Protein AF-A0A0F2T5D8-F1 (afdb_monomer_lite)

Structure (mmCIF, N/CA/C/O backbone):
data_AF-A0A0F2T5D8-F1
#
_entry.id   AF-A0A0F2T5D8-F1
#
loop_
_atom_site.group_PDB
_atom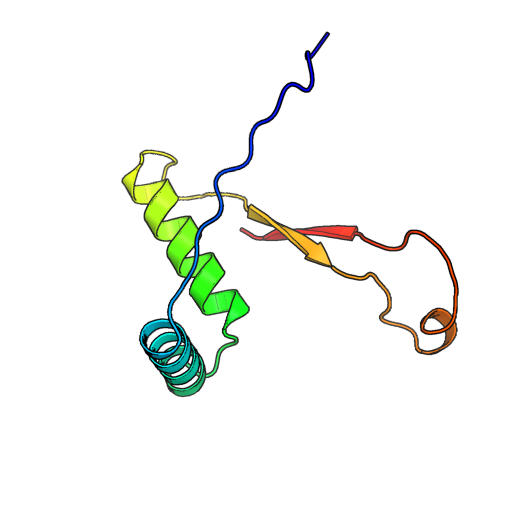_site.id
_atom_site.type_symbol
_atom_site.label_atom_id
_atom_site.label_alt_id
_atom_site.label_comp_id
_atom_site.label_asym_id
_atom_site.label_entity_id
_atom_site.label_seq_id
_atom_site.pdbx_PDB_ins_code
_atom_site.Cartn_x
_atom_site.Cartn_y
_atom_site.Cartn_z
_atom_site.occupancy
_atom_site.B_iso_or_equiv
_atom_site.auth_seq_id
_atom_site.auth_comp_id
_atom_site.auth_asym_id
_atom_site.auth_atom_id
_atom_site.pdbx_PDB_model_num
ATOM 1 N N . MET A 1 1 ? 18.324 15.348 -19.394 1.00 54.78 1 MET A N 1
ATOM 2 C CA . MET A 1 1 ? 16.873 15.547 -19.194 1.00 54.78 1 MET A CA 1
ATOM 3 C C . MET A 1 1 ? 16.248 14.169 -19.048 1.00 54.78 1 MET A C 1
ATOM 5 O O . MET A 1 1 ? 16.488 13.340 -19.916 1.00 54.78 1 MET A O 1
ATOM 9 N N . ALA A 1 2 ? 15.573 13.873 -17.932 1.00 74.75 2 ALA A N 1
ATOM 10 C CA . ALA A 1 2 ? 14.887 12.588 -17.761 1.00 74.75 2 ALA A CA 1
ATOM 11 C C . ALA A 1 2 ? 13.747 12.484 -18.788 1.00 74.75 2 ALA A C 1
ATOM 13 O O . ALA A 1 2 ? 13.053 13.471 -19.013 1.00 74.75 2 ALA A O 1
ATOM 14 N N . SER A 1 3 ? 13.565 11.329 -19.437 1.00 89.56 3 SER A N 1
ATOM 15 C CA . SER A 1 3 ? 12.557 11.194 -20.504 1.00 89.56 3 SER A CA 1
ATOM 16 C C . SER A 1 3 ? 11.128 11.024 -19.976 1.00 89.56 3 SER A C 1
ATOM 18 O O . SER A 1 3 ? 10.196 11.039 -20.771 1.00 89.56 3 SER A O 1
ATOM 20 N N . TYR A 1 4 ? 10.961 10.819 -18.662 1.00 87.38 4 TYR A N 1
ATOM 21 C CA . TYR A 1 4 ? 9.685 10.533 -17.989 1.00 87.38 4 TYR A CA 1
ATOM 22 C C . TYR A 1 4 ? 8.857 9.407 -18.638 1.00 87.38 4 TYR A C 1
A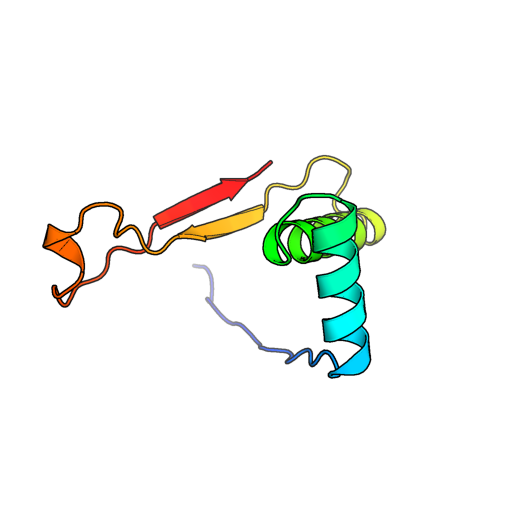TOM 24 O O . TYR A 1 4 ? 7.650 9.320 -18.426 1.00 87.38 4 TYR A O 1
ATOM 32 N N . ALA A 1 5 ? 9.492 8.529 -19.420 1.00 91.81 5 ALA A N 1
ATOM 33 C CA . ALA A 1 5 ? 8.819 7.388 -20.021 1.00 91.81 5 ALA A CA 1
ATOM 34 C C . ALA A 1 5 ? 8.500 6.357 -18.930 1.00 91.81 5 ALA A C 1
ATOM 36 O O . ALA A 1 5 ? 9.381 5.963 -18.167 1.00 91.81 5 ALA A O 1
ATOM 37 N N . GLY A 1 6 ? 7.243 5.926 -18.867 1.00 91.94 6 GLY A N 1
ATOM 38 C CA . GLY A 1 6 ? 6.754 4.942 -17.908 1.00 91.94 6 GLY A CA 1
ATOM 39 C C . GLY A 1 6 ? 5.885 3.887 -18.584 1.00 91.94 6 GLY A C 1
ATOM 40 O O . GLY A 1 6 ? 5.401 4.081 -19.698 1.00 91.94 6 GLY A O 1
ATOM 41 N N . ALA A 1 7 ? 5.689 2.769 -17.893 1.00 94.69 7 ALA A N 1
ATOM 42 C CA . ALA A 1 7 ? 4.766 1.708 -18.274 1.00 94.69 7 ALA A CA 1
ATOM 43 C C . ALA A 1 7 ? 3.963 1.270 -17.042 1.00 94.69 7 ALA A C 1
ATOM 45 O O . ALA A 1 7 ? 4.351 1.550 -15.906 1.00 94.69 7 ALA A O 1
ATOM 46 N N . SER A 1 8 ? 2.848 0.576 -17.256 1.00 94.62 8 SER A N 1
ATOM 47 C CA . SER A 1 8 ? 2.007 0.055 -16.176 1.00 94.62 8 SER A CA 1
ATOM 48 C C . SER A 1 8 ? 1.749 -1.429 -16.381 1.00 94.62 8 SER A C 1
ATOM 50 O O . SER A 1 8 ? 1.395 -1.854 -17.478 1.00 94.62 8 SER A O 1
ATOM 52 N N . VAL A 1 9 ? 1.912 -2.206 -15.312 1.00 95.44 9 VAL A N 1
ATOM 53 C CA . VAL A 1 9 ? 1.584 -3.633 -15.278 1.00 95.44 9 VAL A CA 1
ATOM 54 C C . VAL A 1 9 ? 0.524 -3.824 -14.193 1.00 95.44 9 VAL A C 1
ATOM 56 O O . VAL A 1 9 ? 0.850 -3.680 -13.013 1.00 95.44 9 VAL A O 1
ATOM 59 N N . PRO A 1 10 ? -0.746 -4.076 -14.554 1.00 94.38 10 PRO A N 1
ATOM 60 C CA . PRO A 1 10 ? -1.793 -4.274 -13.564 1.00 94.38 10 PRO A CA 1
ATOM 61 C C . PRO A 1 10 ? -1.559 -5.582 -12.803 1.00 94.38 10 PRO A C 1
ATOM 63 O O . PRO A 1 10 ? -1.268 -6.619 -13.398 1.00 94.38 10 PRO A O 1
ATOM 66 N N . VAL A 1 11 ? -1.724 -5.532 -11.483 1.00 92.75 11 VAL A N 1
ATOM 67 C CA . VAL A 1 11 ? -1.703 -6.705 -10.603 1.00 92.75 11 VAL A CA 1
ATOM 68 C C . VAL A 1 11 ? -3.078 -6.819 -9.963 1.00 92.75 11 VAL A C 1
ATOM 70 O O . VAL A 1 11 ? -3.552 -5.870 -9.342 1.00 92.75 11 VAL A O 1
ATOM 73 N N . VAL A 1 12 ? -3.721 -7.972 -10.128 1.00 94.69 12 VAL A N 1
ATOM 74 C CA . VAL A 1 12 ? -5.045 -8.253 -9.563 1.00 94.69 12 VAL A CA 1
ATOM 75 C C . VAL A 1 12 ? -4.888 -9.297 -8.468 1.00 94.69 12 VAL A C 1
ATOM 77 O O . VAL A 1 12 ? -4.273 -10.338 -8.684 1.00 94.69 12 VAL A O 1
ATOM 80 N N . LEU A 1 13 ? -5.446 -9.006 -7.295 1.00 94.19 13 LEU A N 1
ATOM 81 C CA . LEU A 1 13 ? -5.596 -9.970 -6.211 1.00 94.19 13 LEU A CA 1
ATOM 82 C C . LEU A 1 13 ? -7.030 -10.488 -6.265 1.00 94.19 13 LEU A C 1
ATOM 84 O O . LEU A 1 13 ? -7.967 -9.687 -6.271 1.00 94.19 13 LEU A O 1
ATOM 88 N N . ASP A 1 14 ? -7.203 -11.804 -6.334 1.00 97.06 14 ASP A N 1
ATOM 89 C CA . ASP A 1 14 ? -8.534 -12.396 -6.272 1.00 97.06 14 ASP A CA 1
ATOM 90 C C . ASP A 1 14 ? -9.188 -12.183 -4.892 1.00 97.06 14 ASP A C 1
ATOM 92 O O . ASP A 1 14 ? -8.554 -11.772 -3.911 1.00 97.06 14 ASP A O 1
ATOM 96 N N . ALA A 1 15 ? -10.498 -12.429 -4.827 1.00 97.19 15 ALA A N 1
ATOM 97 C CA . ALA A 1 15 ? -11.287 -12.200 -3.622 1.00 97.19 15 ALA A CA 1
ATOM 98 C C . ALA A 1 15 ? -10.848 -13.087 -2.444 1.00 97.19 15 ALA A C 1
ATOM 100 O O . ALA A 1 15 ? -10.928 -12.659 -1.291 1.00 97.19 15 ALA A O 1
ATOM 101 N N . GLU A 1 16 ? -10.364 -14.300 -2.720 1.00 98.12 16 GLU A N 1
ATOM 102 C CA . GLU A 1 16 ? -9.900 -15.227 -1.690 1.00 98.12 16 GLU A CA 1
ATOM 103 C C . GLU A 1 16 ? -8.622 -14.698 -1.031 1.00 98.12 16 GLU A C 1
ATOM 105 O O . GLU A 1 16 ? -8.550 -14.563 0.194 1.00 98.12 16 GLU A O 1
ATOM 110 N N . LEU A 1 17 ? -7.629 -14.325 -1.839 1.00 97.12 17 LEU A N 1
ATOM 111 C CA . LEU A 1 17 ? -6.379 -13.742 -1.376 1.00 97.12 17 LEU A CA 1
ATOM 112 C C . LEU A 1 17 ? -6.625 -12.424 -0.642 1.00 97.12 17 LEU A C 1
ATOM 114 O O . LEU A 1 17 ? -6.054 -12.206 0.427 1.00 97.12 17 LEU A O 1
ATOM 118 N N . HIS A 1 18 ? -7.506 -11.571 -1.165 1.00 97.12 18 HIS A N 1
ATOM 119 C CA . HIS A 1 18 ? -7.902 -10.343 -0.482 1.00 97.12 18 HIS A 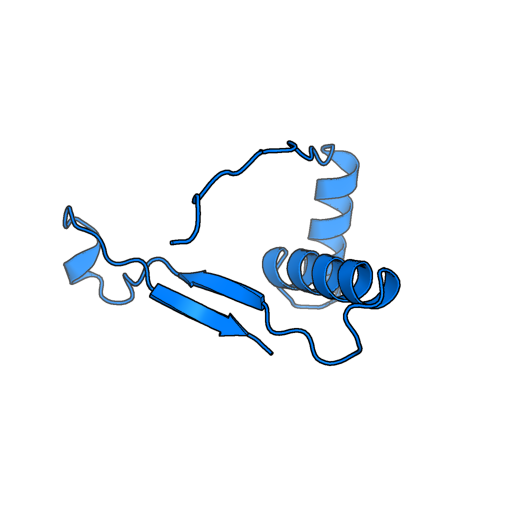CA 1
ATOM 120 C C . HIS A 1 18 ? -8.484 -10.632 0.911 1.00 97.12 18 HIS A C 1
ATOM 122 O O . HIS A 1 18 ? -8.054 -10.027 1.895 1.00 97.12 18 HIS A O 1
ATOM 128 N N . GLY A 1 19 ? -9.406 -11.595 1.013 1.00 97.75 19 GLY A N 1
ATOM 129 C CA . GLY A 1 19 ? -10.005 -12.004 2.284 1.00 97.75 19 GLY A CA 1
ATOM 130 C C . GLY A 1 19 ? -8.968 -12.521 3.282 1.00 97.75 19 GLY A C 1
ATOM 131 O O . GLY A 1 19 ? -8.979 -12.127 4.448 1.00 97.75 19 GLY A O 1
ATOM 132 N N . ARG A 1 20 ? -8.012 -13.334 2.821 1.00 98.00 20 ARG A N 1
ATOM 133 C CA . ARG A 1 20 ? -6.913 -13.848 3.655 1.00 98.00 20 ARG A CA 1
ATOM 134 C C . ARG A 1 20 ? -5.996 -12.738 4.166 1.00 98.00 20 ARG A C 1
ATOM 136 O O . ARG A 1 20 ? -5.614 -12.756 5.332 1.00 98.00 20 ARG A O 1
ATOM 143 N N . LEU A 1 21 ? -5.668 -11.755 3.328 1.00 97.50 21 LEU A N 1
ATOM 144 C CA . LEU A 1 21 ? -4.853 -10.605 3.733 1.00 97.50 21 LEU A CA 1
ATOM 145 C C . LEU A 1 21 ? -5.592 -9.698 4.728 1.00 97.50 21 LEU A C 1
ATOM 147 O O . LEU A 1 21 ? -4.981 -9.197 5.670 1.00 97.50 21 LEU A O 1
ATOM 151 N N . ALA A 1 22 ? -6.902 -9.509 4.551 1.00 97.31 22 ALA A N 1
ATOM 152 C CA . ALA A 1 22 ? -7.729 -8.767 5.500 1.00 97.31 22 ALA A CA 1
ATOM 153 C C . ALA A 1 22 ? -7.835 -9.490 6.856 1.00 97.31 22 ALA A C 1
ATOM 155 O O . ALA A 1 22 ? -7.759 -8.845 7.903 1.00 97.31 22 ALA A O 1
ATOM 156 N N . GLY A 1 23 ? -7.950 -10.822 6.840 1.00 98.06 23 GLY A N 1
ATOM 157 C CA . GLY A 1 23 ? -7.874 -11.659 8.040 1.00 98.06 23 GLY A CA 1
ATOM 158 C C . GLY A 1 23 ? -6.541 -11.491 8.768 1.00 98.06 23 GLY A C 1
ATOM 159 O O . GLY A 1 23 ? -6.534 -11.146 9.947 1.00 98.06 23 GLY A O 1
ATOM 160 N N . LEU A 1 24 ? -5.425 -11.601 8.040 1.00 97.62 24 LEU A N 1
ATOM 161 C CA . LEU A 1 24 ? -4.080 -11.395 8.583 1.00 97.62 24 LEU A CA 1
ATOM 162 C C . LEU A 1 24 ? -3.917 -10.010 9.224 1.00 97.62 24 LEU A C 1
ATOM 164 O O . LEU A 1 24 ? -3.387 -9.895 10.326 1.00 97.62 24 LEU A O 1
ATOM 168 N N . ALA A 1 25 ? -4.401 -8.955 8.564 1.00 97.56 25 ALA A N 1
ATOM 169 C CA . ALA A 1 25 ? -4.355 -7.604 9.117 1.00 97.56 25 ALA A CA 1
ATOM 170 C C . ALA A 1 25 ? -5.069 -7.532 10.477 1.00 97.56 25 ALA A C 1
ATOM 172 O O . ALA A 1 25 ? -4.548 -6.962 11.436 1.00 97.56 25 ALA A O 1
ATOM 173 N N . ARG A 1 26 ? -6.235 -8.178 10.587 1.00 97.31 26 ARG A N 1
ATOM 174 C CA . ARG A 1 26 ? -7.014 -8.224 11.825 1.00 97.31 26 ARG A CA 1
ATOM 175 C C . ARG A 1 26 ? -6.323 -9.028 12.925 1.00 97.31 26 ARG A C 1
ATOM 177 O O . ARG A 1 26 ? -6.301 -8.571 14.063 1.00 97.31 26 ARG A O 1
ATOM 184 N N . GLU A 1 27 ? -5.752 -10.181 12.592 1.00 97.94 27 GLU A N 1
ATOM 185 C CA . GLU A 1 27 ? -4.998 -11.027 13.529 1.00 97.94 27 GLU A CA 1
ATOM 186 C C . GLU A 1 27 ? -3.763 -10.308 14.085 1.00 97.94 27 GLU A C 1
ATOM 188 O O . GLU A 1 27 ? -3.465 -10.409 15.273 1.00 97.94 27 GLU A O 1
ATOM 193 N N . CYS A 1 28 ? -3.078 -9.530 13.247 1.00 96.31 28 CYS A N 1
ATOM 194 C CA . CYS A 1 28 ? -1.907 -8.751 13.642 1.00 96.31 28 CYS A CA 1
ATOM 195 C C . CYS A 1 28 ? -2.2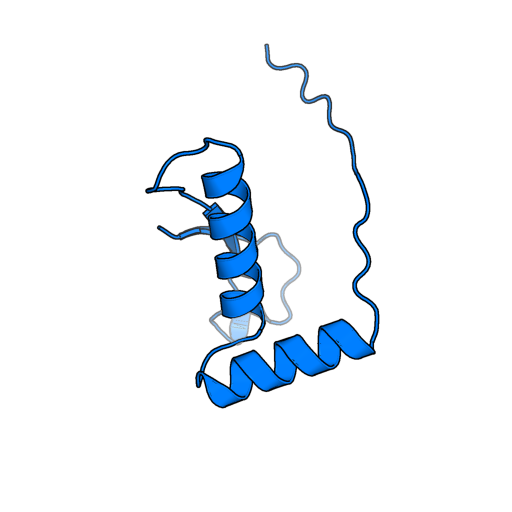43 -7.379 14.255 1.00 96.31 28 CYS A C 1
ATOM 197 O O . CYS A 1 28 ? -1.323 -6.641 14.606 1.00 96.31 28 CYS A O 1
ATOM 199 N N . GLY A 1 29 ? -3.525 -7.005 14.364 1.00 96.50 29 GLY A N 1
ATOM 200 C CA . GLY A 1 29 ? -3.940 -5.696 14.880 1.00 96.50 29 GLY A CA 1
ATOM 201 C C . GLY A 1 29 ? -3.460 -4.514 14.027 1.00 96.50 29 GLY A C 1
ATOM 202 O O . GLY A 1 29 ? -3.211 -3.432 14.556 1.00 96.50 29 GLY A O 1
ATOM 203 N N . CYS A 1 30 ? -3.296 -4.713 12.719 1.00 96.56 30 CYS A N 1
ATOM 204 C CA . CYS A 1 30 ? -2.781 -3.718 11.784 1.00 96.56 30 CYS A CA 1
ATOM 205 C C . CYS A 1 30 ? -3.752 -3.480 10.617 1.00 96.56 30 CYS A C 1
ATOM 207 O O . CYS A 1 30 ? -4.820 -4.084 10.520 1.00 96.56 30 CYS A O 1
ATOM 209 N N . THR A 1 31 ? -3.415 -2.548 9.724 1.00 96.06 31 THR A N 1
ATOM 210 C CA . THR A 1 31 ? -4.246 -2.261 8.547 1.00 96.06 31 THR A CA 1
ATOM 211 C C . THR A 1 31 ? -3.830 -3.116 7.352 1.00 96.06 31 THR A C 1
ATOM 213 O O . THR A 1 31 ? -2.663 -3.481 7.205 1.00 96.06 31 THR A O 1
ATOM 216 N N . LEU A 1 32 ? -4.761 -3.374 6.425 1.00 95.38 32 LEU A N 1
ATOM 217 C CA . LEU A 1 32 ? -4.438 -4.039 5.154 1.00 95.38 32 LEU A CA 1
ATOM 218 C C . LEU A 1 32 ? -3.345 -3.285 4.375 1.00 95.38 32 LEU A C 1
ATOM 220 O O . LEU A 1 32 ? -2.493 -3.901 3.737 1.00 95.38 32 LEU A O 1
ATOM 224 N N . PHE A 1 33 ? -3.327 -1.954 4.478 1.00 93.31 33 PHE A N 1
ATOM 225 C CA . PHE A 1 33 ? -2.265 -1.118 3.924 1.00 93.31 33 PHE A CA 1
ATOM 226 C C . PHE A 1 33 ? -0.881 -1.490 4.486 1.00 93.31 33 PHE A C 1
ATOM 228 O O . PHE A 1 33 ? 0.062 -1.661 3.715 1.00 93.31 33 PHE A O 1
ATOM 235 N N . MET A 1 34 ? -0.758 -1.676 5.807 1.00 94.31 34 MET A N 1
ATOM 236 C CA . MET A 1 34 ? 0.495 -2.113 6.440 1.00 94.31 34 MET A CA 1
ATOM 237 C C . MET A 1 34 ? 0.925 -3.500 5.952 1.00 94.31 34 MET A C 1
ATOM 239 O O . MET A 1 34 ? 2.103 -3.693 5.655 1.00 94.31 34 MET A O 1
ATOM 243 N N . VAL A 1 35 ? -0.017 -4.438 5.803 1.00 96.44 35 VAL A N 1
ATOM 244 C CA . VAL A 1 35 ? 0.257 -5.789 5.277 1.00 96.44 35 VAL A CA 1
ATOM 245 C C . VAL A 1 35 ? 0.802 -5.730 3.849 1.00 96.44 35 VAL A C 1
ATOM 247 O O . VAL A 1 35 ? 1.851 -6.306 3.562 1.00 96.44 35 VAL A O 1
ATOM 250 N N . LEU A 1 36 ? 0.129 -5.004 2.951 1.00 95.00 36 LEU A N 1
ATOM 251 C CA . LEU A 1 36 ? 0.565 -4.864 1.557 1.00 95.00 36 LEU A CA 1
ATOM 252 C C . LEU A 1 36 ? 1.923 -4.163 1.455 1.00 95.00 36 LEU A C 1
ATOM 254 O O . LEU A 1 36 ? 2.789 -4.597 0.694 1.00 95.00 36 LEU A O 1
ATOM 258 N N . ARG A 1 37 ? 2.143 -3.117 2.258 1.00 93.50 37 ARG A N 1
ATOM 259 C CA . ARG A 1 37 ? 3.427 -2.416 2.317 1.00 93.50 37 ARG A CA 1
ATOM 260 C C . ARG A 1 37 ? 4.555 -3.332 2.797 1.00 93.50 37 ARG A C 1
ATOM 262 O O . ARG A 1 37 ? 5.629 -3.318 2.201 1.00 93.50 37 ARG A O 1
ATOM 269 N N . ALA A 1 38 ? 4.316 -4.143 3.826 1.00 93.19 38 ALA A N 1
ATOM 270 C CA . ALA A 1 38 ? 5.287 -5.125 4.300 1.00 93.19 38 ALA A CA 1
ATOM 271 C C . ALA A 1 38 ? 5.604 -6.167 3.214 1.00 93.19 38 ALA A C 1
ATOM 273 O O . ALA A 1 38 ? 6.772 -6.450 2.955 1.00 93.19 38 ALA A O 1
ATOM 274 N N . GLY A 1 39 ? 4.581 -6.675 2.516 1.00 93.94 39 GLY A N 1
ATOM 275 C CA . GLY A 1 39 ? 4.758 -7.588 1.385 1.00 93.94 39 GLY A CA 1
ATOM 276 C C . GLY A 1 39 ? 5.612 -6.990 0.262 1.00 93.94 39 GLY A C 1
ATOM 277 O O . GLY A 1 39 ? 6.512 -7.659 -0.248 1.00 93.94 39 GLY A O 1
ATOM 278 N N . LEU A 1 40 ? 5.392 -5.716 -0.078 1.00 93.25 40 LEU A N 1
ATOM 279 C CA . LEU A 1 40 ? 6.199 -4.996 -1.065 1.00 93.25 40 LEU A CA 1
ATOM 280 C C . LEU A 1 40 ? 7.658 -4.834 -0.613 1.00 93.25 40 LEU A C 1
ATOM 282 O O . LEU A 1 40 ? 8.565 -5.106 -1.396 1.00 93.25 40 LEU A O 1
ATOM 286 N N . ALA A 1 41 ? 7.900 -4.437 0.639 1.00 92.88 41 ALA A N 1
ATOM 287 C CA . ALA A 1 41 ? 9.255 -4.305 1.175 1.00 92.88 41 ALA A CA 1
ATOM 288 C C . ALA A 1 41 ? 10.011 -5.646 1.146 1.00 92.88 41 ALA A C 1
ATOM 290 O O . ALA A 1 41 ? 11.155 -5.706 0.695 1.00 92.88 41 ALA A O 1
ATOM 291 N N . VAL A 1 42 ? 9.350 -6.743 1.535 1.00 94.56 42 VAL A N 1
ATOM 292 C CA . VAL A 1 42 ? 9.919 -8.099 1.466 1.00 94.56 42 VAL A CA 1
ATOM 293 C C . VAL A 1 42 ? 10.224 -8.501 0.023 1.00 94.56 42 VAL A C 1
ATOM 295 O O . VAL A 1 42 ? 11.296 -9.043 -0.245 1.00 94.56 42 VAL A O 1
ATOM 298 N N . LEU A 1 43 ? 9.317 -8.225 -0.919 1.00 94.56 43 LEU A N 1
ATOM 299 C CA . LEU A 1 43 ? 9.536 -8.498 -2.340 1.00 94.56 43 LEU A CA 1
ATOM 300 C C . LEU A 1 43 ? 10.767 -7.752 -2.867 1.00 94.56 43 LEU A C 1
ATOM 302 O O . LEU A 1 43 ? 11.645 -8.370 -3.462 1.00 94.56 43 LEU A O 1
ATOM 306 N N . LEU A 1 44 ? 10.853 -6.445 -2.620 1.00 94.25 44 LEU A N 1
ATOM 307 C CA . LEU A 1 44 ? 11.977 -5.618 -3.060 1.00 94.25 44 LEU A CA 1
ATOM 308 C C . LEU A 1 44 ? 13.297 -6.077 -2.431 1.00 94.25 44 LEU A C 1
ATOM 310 O O . LEU A 1 44 ? 14.306 -6.181 -3.128 1.00 94.25 44 LEU A O 1
ATOM 314 N N . SER A 1 45 ? 13.282 -6.427 -1.144 1.00 93.75 45 SER A N 1
ATOM 315 C CA . SER A 1 45 ? 14.453 -6.973 -0.459 1.00 93.75 45 SER A CA 1
ATOM 316 C C . SER A 1 45 ? 14.932 -8.273 -1.115 1.00 93.75 45 SER A C 1
ATOM 318 O O . SER A 1 45 ? 16.115 -8.412 -1.429 1.00 93.75 45 SER A O 1
ATOM 320 N N . ARG A 1 46 ? 14.006 -9.185 -1.449 1.00 94.88 46 ARG A N 1
ATOM 321 C CA . ARG A 1 46 ? 14.312 -10.431 -2.177 1.00 94.88 46 ARG A CA 1
ATOM 322 C C . ARG A 1 46 ? 14.829 -10.205 -3.598 1.00 94.88 46 ARG A C 1
ATOM 324 O O . ARG A 1 46 ? 15.528 -11.069 -4.117 1.00 94.88 46 ARG A O 1
ATOM 331 N N . LEU A 1 47 ? 14.498 -9.073 -4.213 1.00 96.00 47 LEU A N 1
ATOM 332 C CA . LEU A 1 47 ? 15.019 -8.657 -5.518 1.00 96.00 47 LEU A CA 1
ATOM 333 C C . LEU A 1 47 ? 16.364 -7.912 -5.426 1.00 96.00 47 LEU A C 1
ATOM 335 O O . LEU A 1 47 ? 16.885 -7.479 -6.449 1.00 96.00 47 LEU A O 1
ATOM 339 N N . GLY A 1 48 ? 16.944 -7.777 -4.228 1.00 94.12 48 GLY A N 1
ATOM 340 C CA . GLY A 1 48 ? 18.268 -7.184 -4.027 1.00 94.12 48 GLY A CA 1
ATOM 341 C C . GLY A 1 48 ? 18.265 -5.693 -3.686 1.00 94.12 48 GLY A C 1
ATOM 342 O O . GLY A 1 48 ? 19.324 -5.075 -3.713 1.00 94.12 48 GLY A O 1
ATOM 343 N N . ALA A 1 49 ? 17.117 -5.105 -3.327 1.00 90.12 49 ALA A N 1
ATOM 344 C CA . ALA A 1 49 ? 17.037 -3.694 -2.926 1.00 90.12 49 ALA A CA 1
ATOM 345 C C . ALA A 1 49 ? 17.649 -3.394 -1.537 1.00 90.12 49 ALA A C 1
ATOM 347 O O . ALA A 1 49 ? 17.707 -2.236 -1.134 1.00 90.12 49 ALA A O 1
ATOM 348 N N . GLY A 1 50 ? 18.109 -4.417 -0.808 1.00 90.94 50 GLY A N 1
ATOM 349 C CA . GLY A 1 50 ? 18.691 -4.289 0.531 1.00 90.94 50 GLY A CA 1
ATOM 350 C C . GLY A 1 50 ? 17.679 -4.500 1.660 1.00 90.94 50 GLY A C 1
ATOM 351 O O . GLY A 1 50 ? 16.606 -5.072 1.457 1.00 90.94 50 GLY A O 1
ATOM 352 N N . THR A 1 51 ? 18.051 -4.090 2.874 1.00 85.31 51 THR A N 1
ATOM 353 C CA . THR A 1 51 ? 17.249 -4.265 4.103 1.00 85.31 51 THR A CA 1
ATOM 354 C C . THR A 1 51 ? 16.622 -2.969 4.620 1.00 85.31 51 THR A C 1
ATOM 356 O O . THR A 1 51 ? 15.801 -3.027 5.526 1.00 85.31 51 THR A O 1
ATOM 359 N N . ASP A 1 52 ? 16.998 -1.819 4.057 1.00 86.25 52 ASP A N 1
ATOM 360 C CA . ASP A 1 52 ? 16.441 -0.499 4.372 1.00 86.25 52 ASP A CA 1
ATOM 361 C C . ASP A 1 52 ? 15.914 0.121 3.073 1.00 86.25 52 ASP A C 1
ATOM 363 O O . ASP A 1 52 ? 16.691 0.519 2.202 1.00 86.25 52 ASP A O 1
ATOM 367 N N . ILE A 1 53 ? 14.590 0.099 2.898 1.00 87.00 53 ILE A N 1
ATOM 368 C CA . ILE A 1 53 ? 13.925 0.426 1.632 1.00 87.00 53 ILE A CA 1
ATOM 369 C C . ILE A 1 53 ? 12.911 1.549 1.886 1.00 87.00 53 ILE A C 1
ATOM 371 O O . ILE A 1 53 ? 11.815 1.279 2.383 1.00 87.00 53 ILE A O 1
ATOM 375 N N . PRO A 1 54 ? 13.223 2.808 1.527 1.00 84.38 54 PRO A N 1
ATOM 376 C CA . PRO A 1 54 ? 12.281 3.907 1.676 1.00 84.38 54 PRO A CA 1
ATOM 377 C C . PRO A 1 54 ? 11.150 3.778 0.649 1.00 84.38 54 PRO A C 1
ATOM 379 O O . PRO A 1 54 ? 11.388 3.787 -0.559 1.00 84.38 54 PRO A O 1
ATOM 382 N N . ILE A 1 55 ? 9.906 3.698 1.125 1.00 85.75 55 ILE A N 1
ATOM 383 C CA . ILE A 1 55 ? 8.714 3.609 0.272 1.00 85.75 55 ILE A CA 1
ATOM 384 C C . ILE A 1 55 ? 7.845 4.847 0.513 1.00 85.75 55 ILE A C 1
ATOM 386 O O . ILE A 1 55 ? 7.354 5.078 1.620 1.00 85.75 55 ILE A O 1
ATOM 390 N N . GLY A 1 56 ? 7.655 5.654 -0.533 1.00 84.38 56 GLY A N 1
ATOM 391 C CA . GLY A 1 56 ? 6.758 6.809 -0.509 1.00 84.38 56 GLY A CA 1
ATOM 392 C C . GLY A 1 56 ? 5.292 6.382 -0.568 1.00 84.38 56 GLY A C 1
ATOM 393 O O . GLY A 1 56 ? 4.924 5.531 -1.372 1.00 84.38 56 GLY A O 1
ATOM 394 N N . THR A 1 57 ? 4.451 6.977 0.272 1.00 83.88 57 THR A N 1
ATOM 395 C CA . THR A 1 57 ? 3.001 6.748 0.294 1.00 83.88 57 THR A CA 1
ATOM 396 C C . THR A 1 57 ? 2.270 8.082 0.149 1.00 83.88 57 THR A C 1
ATOM 398 O O . THR A 1 57 ? 2.534 8.987 0.946 1.00 83.88 57 THR A O 1
ATOM 401 N N . PRO A 1 58 ? 1.353 8.229 -0.825 1.00 76.88 58 PRO A N 1
ATOM 402 C CA . PRO A 1 58 ? 0.516 9.414 -0.911 1.00 76.88 58 PRO A CA 1
ATOM 403 C C . PRO A 1 58 ? -0.515 9.414 0.224 1.00 76.88 58 PRO A C 1
ATOM 405 O O . PRO A 1 58 ? -1.163 8.404 0.494 1.00 76.88 58 PRO A O 1
ATOM 408 N N . VAL A 1 59 ? -0.691 10.562 0.867 1.00 76.56 59 VAL A N 1
ATOM 409 C CA . VAL A 1 59 ? -1.741 10.817 1.856 1.00 76.56 59 VAL A CA 1
ATOM 410 C C . VAL A 1 59 ? -2.609 11.973 1.379 1.00 76.56 59 VAL A C 1
ATOM 412 O O . VAL A 1 59 ? -2.104 12.935 0.804 1.00 76.56 59 VAL A O 1
ATOM 415 N N . ALA A 1 60 ? -3.920 11.885 1.611 1.00 74.88 60 ALA A N 1
ATOM 416 C CA . ALA A 1 60 ? -4.897 12.830 1.066 1.00 74.88 60 ALA A CA 1
ATOM 417 C C . ALA A 1 60 ? -4.704 14.286 1.538 1.00 74.88 60 ALA A C 1
ATOM 419 O O . ALA A 1 60 ? -5.179 15.197 0.867 1.00 74.88 60 ALA A O 1
ATOM 420 N N . GLY A 1 61 ? -4.026 14.504 2.674 1.00 59.94 61 GLY A N 1
ATOM 421 C CA . GLY A 1 61 ? -3.725 15.841 3.204 1.00 59.94 61 GLY A CA 1
ATOM 422 C C . GLY A 1 61 ? -4.939 16.618 3.727 1.00 59.94 61 GLY A C 1
ATOM 423 O O . GLY A 1 61 ? -4.828 17.812 3.981 1.00 59.94 61 GLY A O 1
ATOM 424 N N . ARG A 1 62 ? -6.082 15.946 3.908 1.00 65.31 62 ARG A N 1
ATOM 425 C CA . ARG A 1 62 ? -7.344 16.502 4.423 1.00 65.31 62 ARG A CA 1
ATOM 426 C C . ARG A 1 62 ? -7.575 16.034 5.860 1.00 65.31 62 ARG A C 1
ATOM 428 O O . ARG A 1 62 ? -8.379 15.150 6.108 1.00 65.31 62 ARG A O 1
ATOM 435 N N . ALA A 1 63 ? -6.759 16.526 6.790 1.00 60.91 63 ALA A N 1
ATOM 436 C CA . ALA A 1 63 ? -6.906 16.202 8.215 1.00 60.91 63 ALA A CA 1
ATOM 437 C C . ALA A 1 63 ? -7.851 17.171 8.955 1.00 60.91 63 ALA A C 1
ATOM 439 O O . ALA A 1 63 ? -8.193 16.920 10.105 1.00 60.91 63 ALA A O 1
ATOM 440 N N . ASP A 1 64 ? -8.236 18.270 8.303 1.00 60.53 64 ASP A N 1
ATOM 441 C CA . ASP A 1 64 ? -9.127 19.307 8.821 1.00 60.53 64 ASP A CA 1
ATOM 442 C C . ASP A 1 64 ? -10.467 19.224 8.073 1.00 60.53 64 ASP A C 1
ATOM 444 O O . ASP A 1 64 ? -10.472 19.272 6.839 1.00 60.53 64 ASP A O 1
ATOM 448 N N . GLU A 1 65 ? -11.581 19.096 8.804 1.00 59.50 65 GLU A N 1
ATOM 449 C CA . GLU A 1 65 ? -12.945 18.984 8.253 1.00 59.50 65 GLU A CA 1
ATOM 450 C C . GLU A 1 65 ? -13.290 20.151 7.312 1.00 59.50 65 GLU A C 1
ATOM 452 O O . GLU A 1 65 ? -14.033 19.975 6.348 1.00 59.50 65 GLU A O 1
ATOM 457 N N . ALA A 1 66 ? -12.696 21.334 7.518 1.00 62.12 66 ALA A N 1
ATOM 458 C CA . ALA A 1 66 ? -12.904 22.498 6.653 1.00 62.12 66 ALA A CA 1
ATOM 459 C C . ALA A 1 66 ? -12.398 22.296 5.210 1.00 62.12 66 ALA A C 1
ATOM 461 O O . ALA A 1 66 ? -12.747 23.065 4.311 1.00 62.12 66 ALA A O 1
ATOM 462 N N . LEU A 1 67 ? -11.559 21.283 4.978 1.00 60.31 67 LEU A N 1
ATOM 463 C CA . LEU A 1 67 ? -10.985 20.973 3.674 1.00 60.31 67 LEU A CA 1
ATOM 464 C C . LEU A 1 67 ? -11.737 19.865 2.936 1.00 60.31 67 LEU A C 1
ATOM 466 O O . LEU A 1 67 ? -11.397 19.622 1.783 1.00 60.31 67 LEU A O 1
ATOM 470 N N . ASP A 1 68 ? -12.735 19.201 3.524 1.00 60.97 68 ASP A N 1
ATOM 471 C CA . ASP A 1 68 ? -13.369 18.025 2.907 1.00 60.97 68 ASP A CA 1
ATOM 472 C C . ASP A 1 68 ? -14.129 18.357 1.614 1.00 60.97 68 ASP A C 1
ATOM 474 O O .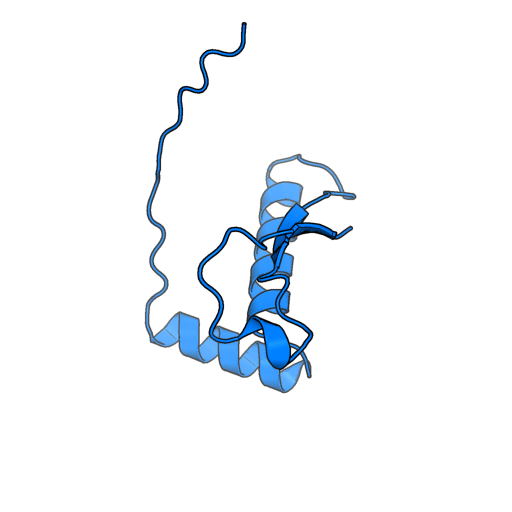 ASP A 1 68 ? -14.003 17.632 0.626 1.00 60.97 68 ASP A O 1
ATOM 478 N N . GLU A 1 69 ? -14.817 19.501 1.557 1.00 64.81 69 GLU A N 1
ATOM 479 C CA . GLU A 1 69 ? -15.607 19.915 0.384 1.00 64.81 69 GLU A CA 1
ATOM 480 C C . GLU A 1 69 ? -14.822 20.777 -0.627 1.00 64.81 69 GLU A C 1
ATOM 482 O O . GLU A 1 69 ? -15.347 21.165 -1.674 1.00 64.81 69 GLU A O 1
ATOM 487 N N . LEU A 1 70 ? -13.542 21.075 -0.359 1.00 66.25 70 LEU A N 1
ATOM 488 C CA . LEU A 1 70 ? -12.749 21.981 -1.194 1.00 66.25 70 LEU A CA 1
ATOM 489 C C . LEU A 1 70 ? -12.103 21.267 -2.394 1.00 66.25 70 LEU A C 1
ATOM 491 O O . LEU A 1 70 ? -11.370 20.279 -2.256 1.00 66.25 70 LEU A O 1
ATOM 495 N N . VAL A 1 71 ? -12.315 21.809 -3.596 1.00 70.00 71 VAL A N 1
ATOM 496 C CA . VAL A 1 71 ? -11.673 21.335 -4.832 1.00 70.00 71 VAL A CA 1
ATOM 497 C C . VAL A 1 71 ? -10.262 21.931 -4.944 1.00 70.00 71 VAL A C 1
ATOM 499 O O . VAL A 1 71 ? -10.102 23.137 -5.106 1.00 70.00 71 VAL A O 1
ATOM 502 N N . GLY A 1 72 ? -9.227 21.085 -4.864 1.00 73.19 72 GLY A N 1
ATOM 503 C CA . GLY A 1 72 ? -7.809 21.475 -4.937 1.00 73.19 72 GLY A CA 1
ATOM 504 C C . GLY A 1 72 ? -6.847 20.284 -4.775 1.00 73.19 72 GLY A C 1
ATOM 505 O O . GLY A 1 72 ? -7.284 19.169 -4.479 1.00 73.19 72 GLY A O 1
ATOM 506 N N . PHE A 1 73 ? -5.538 20.501 -4.981 1.00 71.19 73 PHE A N 1
ATOM 507 C CA . PHE A 1 73 ? -4.497 19.467 -4.846 1.00 71.19 73 PHE A CA 1
ATOM 508 C C . PHE A 1 73 ? -3.841 19.515 -3.457 1.00 71.19 73 PHE A C 1
ATOM 510 O O . PHE A 1 73 ? -3.040 20.403 -3.181 1.00 71.19 73 PHE A O 1
ATOM 517 N N . PHE A 1 74 ? -4.172 18.543 -2.602 1.00 74.00 74 PHE A N 1
ATOM 518 C CA . PHE A 1 74 ? -3.707 18.467 -1.205 1.00 74.00 74 PHE A CA 1
ATOM 519 C C . PHE A 1 74 ? -2.862 17.218 -0.905 1.00 74.00 74 PHE A C 1
ATOM 521 O O . PHE A 1 74 ? -2.470 16.994 0.237 1.00 74.00 74 PHE A O 1
ATOM 528 N N . VAL A 1 75 ? -2.573 16.389 -1.917 1.00 72.06 75 VAL A N 1
ATOM 529 C CA . VAL A 1 75 ? -1.830 15.137 -1.726 1.00 72.06 75 VAL A CA 1
ATOM 530 C C . VAL A 1 75 ? -0.406 15.439 -1.268 1.00 72.06 75 VAL A C 1
ATOM 532 O O . VAL A 1 75 ? 0.333 16.152 -1.945 1.00 72.06 75 VAL A O 1
ATOM 535 N N . ASN A 1 76 ? -0.008 14.844 -0.147 1.00 63.56 76 ASN A N 1
ATOM 536 C CA . ASN A 1 76 ? 1.369 14.866 0.333 1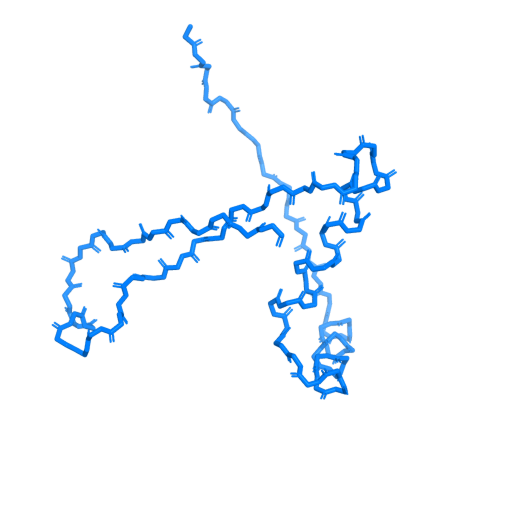.00 63.56 76 ASN A CA 1
ATOM 537 C C . ASN A 1 76 ? 1.984 13.463 0.233 1.00 63.56 76 ASN A C 1
ATOM 539 O O . ASN A 1 76 ? 1.271 12.467 0.321 1.00 63.56 76 ASN A O 1
ATOM 543 N N . THR A 1 77 ? 3.302 13.366 0.079 1.00 68.62 77 THR A N 1
ATOM 544 C CA . THR A 1 77 ? 4.015 12.081 0.050 1.00 68.62 77 THR A CA 1
ATOM 545 C C . THR A 1 77 ? 4.764 11.894 1.359 1.00 68.62 77 THR A C 1
ATOM 547 O O . THR A 1 77 ? 5.698 12.636 1.656 1.00 68.62 77 THR A O 1
ATOM 550 N N . LEU A 1 78 ? 4.396 10.873 2.132 1.00 65.56 78 LEU A N 1
ATOM 551 C CA . LEU A 1 78 ? 5.151 10.465 3.314 1.00 65.56 78 LEU A CA 1
ATOM 552 C C . LEU A 1 78 ? 6.145 9.376 2.927 1.00 65.56 78 LEU A C 1
ATOM 554 O O . LEU A 1 78 ? 5.760 8.349 2.368 1.00 65.56 78 LEU A O 1
ATOM 558 N N . VAL A 1 79 ? 7.426 9.592 3.228 1.00 69.81 79 VAL A N 1
ATOM 559 C CA . VAL A 1 79 ? 8.440 8.542 3.105 1.00 69.81 79 VAL A CA 1
ATOM 560 C C . VAL A 1 79 ? 8.391 7.716 4.367 1.00 69.81 79 VAL A C 1
ATOM 562 O O . VAL A 1 79 ? 8.706 8.198 5.454 1.00 69.81 79 VAL A O 1
ATOM 565 N N . LEU A 1 80 ? 7.998 6.465 4.212 1.00 69.25 80 LEU A N 1
ATOM 566 C CA . LEU A 1 80 ? 7.977 5.542 5.315 1.00 69.25 80 LEU A CA 1
ATOM 567 C C . LEU A 1 80 ? 9.209 4.635 5.199 1.00 69.25 80 LEU A C 1
ATOM 569 O O . LEU A 1 80 ? 9.404 3.975 4.172 1.00 69.25 80 LEU A O 1
ATOM 573 N N . ARG A 1 81 ? 10.035 4.645 6.247 1.00 62.91 81 ARG A N 1
ATOM 574 C CA . ARG A 1 81 ? 11.126 3.683 6.445 1.00 62.91 81 ARG A CA 1
ATOM 575 C C . ARG A 1 81 ? 10.587 2.416 7.104 1.00 62.91 81 ARG A C 1
ATOM 577 O O . ARG A 1 81 ? 9.487 2.495 7.709 1.00 62.91 81 ARG A O 1
#

pLDDT: mean 85.09, std 13.39, range [54.78, 98.12]

Radius of gyration: 16.57 Å; chains: 1; bounding box: 34×38×35 Å

Foldseek 3Di:
DDPPDDDDDDDDDDPVRVVVLCVVCVVVVHDSVVSVVVVVQVVCVVVPVNNDDWDWDWDQQPPDPVCPPDDDRRIDIDTDD

Secondary structure (DSSP, 8-state):
--------------HHHHHHHHHHHHHTTS-HHHHHHHHHHHHHIIIII-S---EEEEE----SGGGTT--S---EEEEE-

Organism: Streptomyces rubellomurinus (strain ATCC 31215) (NCBI:txid359131)

InterPro domains:
  IPR001242 Condensation domain [PF00668] (4-81)

Sequence (81 aa):
MASYAGASVPVVLDAELHGRLAGLARECGCTLFMVLRAGLAVLLSRLGAGTDIPIGTPVAGRADEALDELVGFFVNTLVLR